Protein AF-A0A2V9BXL3-F1 (afdb_monomer_lite)

Structure (mmCIF, N/CA/C/O backbone):
data_AF-A0A2V9BXL3-F1
#
_entry.id   AF-A0A2V9BXL3-F1
#
loop_
_atom_site.group_PDB
_atom_site.id
_atom_site.type_symbol
_atom_site.label_atom_id
_atom_site.label_alt_id
_atom_site.label_comp_id
_atom_site.label_asym_id
_atom_site.label_entity_id
_atom_site.label_seq_id
_atom_site.pdbx_PDB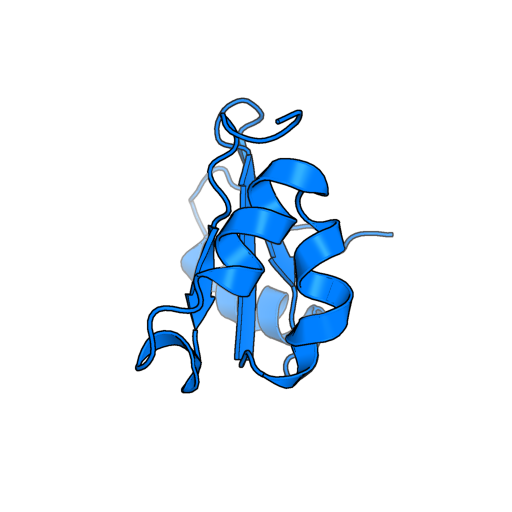_ins_code
_atom_site.Cartn_x
_atom_site.Cartn_y
_atom_site.Cartn_z
_atom_site.occupancy
_atom_site.B_iso_or_equiv
_atom_site.auth_seq_id
_atom_site.auth_comp_id
_atom_site.auth_asym_id
_atom_site.auth_atom_id
_atom_si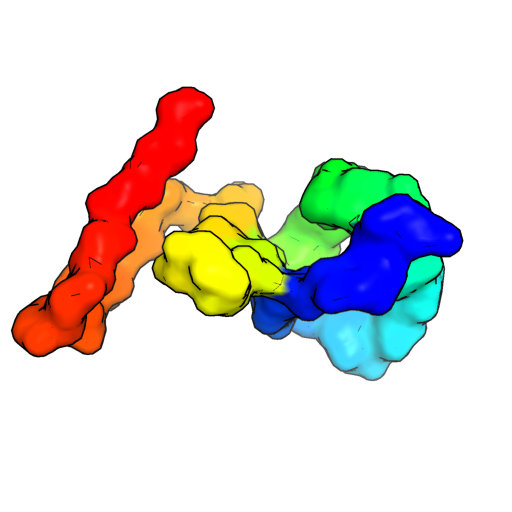te.pdbx_PDB_model_num
ATOM 1 N N . GLU A 1 1 ? 12.005 19.210 -6.023 1.00 58.34 1 GLU A N 1
ATOM 2 C CA . GLU A 1 1 ? 11.198 18.043 -6.437 1.00 58.34 1 GLU A CA 1
ATOM 3 C C . GLU A 1 1 ? 9.865 18.105 -5.713 1.00 58.34 1 GLU A C 1
ATOM 5 O O . GLU A 1 1 ? 9.864 18.332 -4.510 1.00 58.34 1 GLU A O 1
ATOM 10 N N . ARG A 1 2 ? 8.752 18.062 -6.456 1.00 61.41 2 ARG A N 1
ATOM 11 C CA . ARG A 1 2 ? 7.414 18.437 -5.962 1.00 61.41 2 ARG A CA 1
ATOM 12 C C . ARG A 1 2 ? 6.911 17.529 -4.837 1.00 61.41 2 ARG A C 1
ATOM 14 O O . ARG A 1 2 ? 6.157 18.006 -4.002 1.00 61.41 2 ARG A O 1
ATOM 21 N N . PHE A 1 3 ? 7.347 16.273 -4.809 1.00 60.59 3 PHE A N 1
ATOM 22 C CA . PHE A 1 3 ? 6.851 15.277 -3.866 1.00 60.59 3 PHE A CA 1
ATOM 23 C C . PHE A 1 3 ? 7.946 14.716 -2.945 1.00 60.59 3 PHE A C 1
ATOM 25 O O . PHE A 1 3 ? 7.783 13.667 -2.341 1.00 60.59 3 PHE A O 1
ATOM 32 N N . ALA A 1 4 ? 9.082 15.409 -2.822 1.00 55.34 4 ALA A N 1
ATOM 33 C CA . ALA A 1 4 ? 10.225 14.939 -2.033 1.00 55.34 4 ALA A CA 1
ATOM 34 C C . ALA A 1 4 ? 9.953 14.818 -0.517 1.00 55.34 4 ALA A C 1
ATOM 36 O O . ALA A 1 4 ? 10.715 14.157 0.180 1.00 55.34 4 ALA A O 1
ATOM 37 N N . GLY A 1 5 ? 8.899 15.468 -0.008 1.00 54.28 5 GLY A N 1
ATOM 38 C CA . GLY A 1 5 ? 8.454 15.351 1.386 1.00 54.28 5 GLY A CA 1
ATOM 39 C C . GLY A 1 5 ? 7.405 14.261 1.621 1.00 54.28 5 GLY A C 1
ATOM 40 O O . GLY A 1 5 ? 7.077 13.979 2.771 1.00 54.28 5 GLY A O 1
ATOM 41 N N . GLU A 1 6 ? 6.873 13.646 0.562 1.00 58.50 6 GLU A N 1
ATOM 42 C CA . GLU A 1 6 ? 5.891 12.575 0.698 1.00 58.50 6 GLU A CA 1
ATOM 43 C C . GLU A 1 6 ? 6.586 11.253 1.028 1.00 58.50 6 GLU A C 1
ATOM 45 O O . GLU A 1 6 ? 7.611 10.887 0.450 1.00 58.50 6 GLU A O 1
ATOM 50 N N . THR A 1 7 ? 6.010 10.505 1.969 1.00 54.34 7 THR A N 1
ATOM 51 C CA . THR A 1 7 ? 6.505 9.167 2.292 1.00 54.34 7 THR A CA 1
ATOM 52 C C . THR A 1 7 ? 5.840 8.158 1.365 1.00 54.34 7 THR A C 1
ATOM 54 O O . THR A 1 7 ? 4.729 7.685 1.608 1.00 54.34 7 THR A O 1
ATOM 57 N N . PHE A 1 8 ? 6.523 7.803 0.281 1.00 60.16 8 PHE A N 1
ATOM 58 C CA . PHE A 1 8 ? 6.048 6.754 -0.616 1.00 60.16 8 PHE A CA 1
ATOM 59 C C . PHE A 1 8 ? 6.195 5.391 0.055 1.00 60.16 8 PHE A C 1
ATOM 61 O O . PHE A 1 8 ? 7.276 5.005 0.495 1.00 60.16 8 PHE A O 1
ATOM 68 N N . GLY A 1 9 ? 5.062 4.707 0.197 1.00 61.75 9 GLY A N 1
ATOM 69 C CA . GLY A 1 9 ? 4.877 3.660 1.189 1.00 61.75 9 GLY A CA 1
ATOM 70 C C . GLY A 1 9 ? 5.531 2.313 0.885 1.00 61.75 9 GLY A C 1
ATOM 71 O O . GLY A 1 9 ? 6.370 2.135 0.001 1.00 61.75 9 GLY A O 1
ATOM 72 N N . VAL A 1 10 ? 5.133 1.344 1.709 1.00 60.44 10 VAL A N 1
ATOM 73 C CA . VAL A 1 10 ? 5.679 -0.013 1.758 1.00 60.44 10 VAL A CA 1
ATOM 74 C C . VAL A 1 10 ? 5.487 -0.720 0.416 1.00 60.44 10 VAL A C 1
ATOM 76 O O . VAL A 1 10 ? 4.376 -0.830 -0.104 1.00 60.44 10 VAL A O 1
ATOM 79 N N . ARG A 1 11 ? 6.586 -1.229 -0.136 1.00 68.00 11 ARG A N 1
ATOM 80 C CA . ARG A 1 11 ? 6.611 -2.066 -1.340 1.00 68.00 11 ARG A CA 1
ATOM 81 C C . ARG A 1 11 ? 6.823 -3.518 -0.912 1.00 68.00 11 ARG A C 1
ATOM 83 O O . ARG A 1 11 ? 7.397 -3.760 0.148 1.00 68.00 11 ARG A O 1
ATOM 90 N N . ALA A 1 12 ? 6.393 -4.478 -1.727 1.00 65.25 12 ALA A N 1
ATOM 91 C CA . ALA A 1 12 ? 6.708 -5.898 -1.543 1.00 65.25 12 ALA A CA 1
ATOM 92 C C . ALA A 1 12 ? 6.975 -6.576 -2.894 1.00 65.25 12 ALA A C 1
ATOM 94 O O . ALA A 1 12 ? 6.217 -6.381 -3.846 1.00 65.25 12 ALA A O 1
ATOM 95 N N . GLY A 1 13 ? 8.031 -7.386 -2.977 1.00 66.38 13 GLY A N 1
ATOM 96 C CA . GLY A 1 13 ? 8.407 -8.129 -4.184 1.00 66.38 13 GLY A CA 1
ATOM 97 C C . GLY A 1 13 ? 9.920 -8.224 -4.377 1.00 66.38 13 GLY A C 1
ATOM 98 O O . GLY A 1 13 ? 10.675 -7.532 -3.697 1.00 66.38 13 GLY A O 1
ATOM 99 N N . GLU A 1 14 ? 10.351 -9.062 -5.324 1.00 63.47 14 GLU A N 1
ATOM 100 C CA . GLU A 1 14 ? 11.770 -9.247 -5.672 1.00 63.47 14 GLU A CA 1
ATOM 101 C C . GLU A 1 14 ? 12.552 -7.951 -5.945 1.00 63.47 14 GLU A C 1
ATOM 103 O O . GLU A 1 14 ? 13.698 -7.882 -5.508 1.00 63.47 14 GLU A O 1
ATOM 108 N N . PRO A 1 15 ? 11.989 -6.895 -6.571 1.00 64.44 15 PRO A N 1
ATOM 109 C CA . PRO A 1 15 ? 12.752 -5.677 -6.846 1.00 64.44 15 PRO A CA 1
ATOM 110 C C . PRO A 1 15 ? 13.206 -4.909 -5.603 1.00 64.44 15 PRO A C 1
ATOM 112 O O . PRO A 1 15 ? 13.978 -3.976 -5.743 1.00 64.44 15 PRO A O 1
ATOM 115 N N . LEU A 1 16 ? 12.750 -5.265 -4.396 1.00 63.16 16 LEU A N 1
ATOM 116 C CA . LEU A 1 16 ? 13.298 -4.722 -3.144 1.00 63.16 16 LEU A CA 1
ATOM 117 C C . LEU A 1 16 ? 14.688 -5.258 -2.805 1.00 63.16 16 LEU A C 1
ATOM 119 O O . LEU A 1 16 ? 15.366 -4.695 -1.952 1.00 63.16 16 LEU A O 1
ATOM 123 N N . LEU A 1 17 ? 15.093 -6.364 -3.431 1.00 61.72 17 LEU A N 1
ATOM 124 C CA . LEU A 1 17 ? 16.418 -6.949 -3.247 1.00 61.72 17 LEU A CA 1
ATOM 125 C C . LEU A 1 17 ? 17.504 -6.135 -3.970 1.00 61.72 17 LEU A C 1
ATOM 127 O O . LEU A 1 17 ? 18.686 -6.316 -3.689 1.00 61.72 17 LEU A O 1
ATOM 131 N N . SER A 1 18 ? 17.110 -5.225 -4.867 1.00 62.72 18 SER A N 1
ATOM 132 C CA . SER A 1 18 ? 17.974 -4.232 -5.504 1.00 62.72 18 SER A CA 1
ATOM 133 C C . SER A 1 18 ? 17.494 -2.828 -5.151 1.00 62.72 18 SER A C 1
ATOM 135 O O . SER A 1 18 ? 16.302 -2.550 -5.228 1.00 62.72 18 SER A O 1
ATOM 137 N N . ASP A 1 19 ? 18.401 -1.927 -4.791 1.00 62.28 19 ASP A N 1
ATOM 138 C CA . ASP A 1 19 ? 18.044 -0.552 -4.445 1.00 62.28 19 ASP A CA 1
ATOM 139 C C . ASP A 1 19 ? 17.550 0.192 -5.705 1.00 62.28 19 ASP A C 1
ATOM 141 O O . ASP A 1 19 ? 18.344 0.647 -6.527 1.00 62.28 19 ASP A O 1
ATOM 145 N N . ASP A 1 20 ? 16.229 0.233 -5.927 1.00 70.00 20 ASP A N 1
ATOM 146 C CA . ASP A 1 20 ? 15.602 0.805 -7.131 1.00 70.00 20 ASP A CA 1
ATOM 147 C C . ASP A 1 20 ? 15.637 2.345 -7.091 1.00 70.00 20 ASP A C 1
ATOM 149 O O . ASP A 1 20 ? 14.639 3.030 -6.837 1.00 70.00 20 ASP A O 1
ATOM 153 N N . THR A 1 21 ? 16.838 2.894 -7.289 1.00 74.38 21 THR A N 1
ATOM 154 C CA . THR A 1 21 ? 17.133 4.331 -7.217 1.00 74.38 21 THR A CA 1
ATOM 155 C C . THR A 1 21 ? 16.422 5.119 -8.320 1.00 74.38 21 THR A C 1
ATOM 157 O O . THR A 1 21 ? 16.067 6.281 -8.123 1.00 74.38 21 THR A O 1
ATOM 160 N N . ALA A 1 22 ? 16.182 4.497 -9.480 1.00 77.31 22 ALA A N 1
ATOM 161 C CA . ALA A 1 22 ? 15.449 5.114 -10.582 1.00 77.31 22 ALA A CA 1
ATOM 162 C C . ALA A 1 22 ? 14.000 5.407 -10.174 1.00 77.31 22 ALA A C 1
ATOM 164 O O . ALA A 1 22 ? 13.528 6.532 -10.343 1.00 77.31 22 ALA A O 1
ATOM 165 N N . LEU A 1 23 ? 13.337 4.439 -9.534 1.00 76.38 23 LEU A N 1
ATOM 166 C CA . LEU A 1 23 ? 11.993 4.634 -9.010 1.00 76.38 23 LEU A CA 1
ATOM 167 C C . LEU A 1 23 ? 11.940 5.691 -7.900 1.00 76.38 23 LEU A C 1
ATOM 169 O O . LEU A 1 23 ? 10.995 6.471 -7.864 1.00 76.38 23 LEU A O 1
ATOM 173 N N . GLN A 1 24 ? 12.931 5.754 -7.004 1.00 73.38 24 GLN A N 1
ATOM 174 C CA . GLN A 1 24 ? 12.964 6.790 -5.956 1.00 73.38 24 GLN A CA 1
ATOM 175 C C . GLN A 1 24 ? 13.022 8.207 -6.542 1.00 73.38 24 GLN A C 1
ATOM 177 O O . GLN A 1 24 ? 12.274 9.088 -6.117 1.00 73.38 24 GLN A O 1
ATOM 182 N N . ASN A 1 25 ? 13.856 8.410 -7.564 1.00 78.19 25 ASN A N 1
ATOM 183 C CA . ASN A 1 25 ? 13.948 9.691 -8.264 1.00 78.19 25 ASN A CA 1
ATOM 184 C C . ASN A 1 25 ? 12.641 10.039 -8.990 1.00 78.19 25 ASN A C 1
ATOM 186 O O . ASN A 1 25 ? 12.200 11.191 -8.977 1.00 78.19 25 ASN A O 1
ATOM 190 N N . ASP A 1 26 ? 11.995 9.048 -9.602 1.00 79.69 26 ASP A N 1
ATOM 191 C CA . ASP A 1 26 ? 10.716 9.258 -10.272 1.00 79.69 26 ASP A CA 1
ATOM 192 C C . ASP A 1 26 ? 9.587 9.548 -9.277 1.00 79.69 26 ASP A C 1
ATOM 194 O O . ASP A 1 26 ? 8.771 10.429 -9.545 1.00 79.69 26 ASP A O 1
ATOM 198 N N . LEU A 1 27 ? 9.567 8.900 -8.108 1.00 75.62 27 LEU A N 1
ATOM 199 C CA . LEU A 1 27 ? 8.619 9.183 -7.02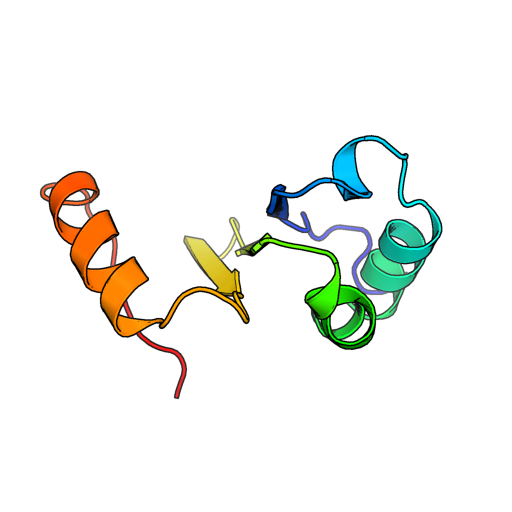5 1.00 75.62 27 LEU A CA 1
ATOM 200 C C . LEU A 1 27 ? 8.765 10.627 -6.525 1.00 75.62 27 LEU A C 1
ATOM 202 O O . LEU A 1 27 ? 7.773 11.346 -6.431 1.00 75.62 27 LEU A O 1
ATOM 206 N N . ALA A 1 28 ? 9.991 11.114 -6.318 1.00 72.62 28 ALA A N 1
ATOM 207 C CA . ALA A 1 28 ? 10.227 12.503 -5.910 1.00 72.62 28 ALA A CA 1
ATOM 208 C C . ALA A 1 28 ? 9.705 13.530 -6.943 1.00 72.62 28 ALA A C 1
ATOM 210 O O . ALA A 1 28 ? 9.279 14.643 -6.595 1.00 72.62 28 ALA A O 1
ATOM 211 N N . ARG A 1 29 ? 9.710 13.164 -8.232 1.00 78.12 29 ARG A N 1
ATOM 212 C CA . ARG A 1 29 ? 9.304 14.033 -9.351 1.00 78.12 29 ARG A CA 1
ATOM 213 C C . ARG A 1 29 ? 7.826 13.941 -9.708 1.00 78.12 29 ARG A C 1
ATOM 215 O O . ARG A 1 29 ? 7.234 14.968 -10.040 1.00 78.12 29 ARG A O 1
ATOM 222 N N . ARG A 1 30 ? 7.251 12.740 -9.679 1.00 75.81 30 ARG A N 1
ATOM 223 C CA . ARG A 1 30 ? 5.918 12.413 -10.213 1.00 75.81 30 ARG A CA 1
ATOM 224 C C . ARG A 1 30 ? 4.944 11.891 -9.158 1.00 75.81 30 ARG A C 1
ATOM 226 O O . ARG A 1 30 ? 3.777 11.695 -9.478 1.00 75.81 30 ARG A O 1
ATOM 233 N N . GLY A 1 31 ? 5.397 11.670 -7.929 1.00 75.00 31 GLY A N 1
ATOM 234 C CA . GLY A 1 31 ? 4.572 11.100 -6.876 1.00 75.00 31 GLY A CA 1
ATOM 235 C C . GLY A 1 31 ? 4.129 9.681 -7.219 1.00 75.00 31 GLY A C 1
ATOM 236 O O . GLY A 1 31 ? 4.839 8.937 -7.895 1.00 75.00 31 GLY A O 1
ATOM 237 N N . VAL A 1 32 ? 2.921 9.313 -6.797 1.00 70.62 32 VAL A N 1
ATOM 238 C CA . VAL A 1 32 ? 2.344 7.969 -6.989 1.00 70.62 32 VAL A CA 1
ATOM 239 C C . VAL A 1 32 ? 2.285 7.506 -8.448 1.00 70.62 32 VAL A C 1
ATOM 241 O O . VAL A 1 32 ? 2.349 6.304 -8.706 1.00 70.62 32 VAL A O 1
ATOM 244 N N . ASP A 1 33 ? 2.244 8.432 -9.409 1.00 76.19 33 ASP A N 1
ATOM 245 C CA . ASP A 1 33 ? 2.244 8.117 -10.842 1.00 76.19 33 ASP A CA 1
ATOM 246 C C . ASP A 1 33 ? 3.544 7.435 -11.296 1.00 76.19 33 ASP A C 1
ATOM 248 O O . ASP A 1 33 ? 3.563 6.751 -12.323 1.00 76.19 33 ASP A O 1
ATOM 252 N N . ALA A 1 34 ? 4.632 7.582 -10.533 1.00 78.94 34 ALA A N 1
ATOM 253 C CA . ALA A 1 34 ? 5.892 6.885 -10.773 1.00 78.94 34 ALA A CA 1
ATOM 254 C C . ALA A 1 34 ? 5.772 5.363 -10.610 1.00 78.94 34 ALA A C 1
ATOM 256 O O . ALA A 1 34 ? 6.541 4.626 -11.223 1.00 78.94 34 ALA A O 1
ATOM 257 N N . TYR A 1 35 ? 4.788 4.872 -9.846 1.00 74.94 35 TYR A N 1
ATOM 258 C CA . TYR A 1 35 ? 4.544 3.435 -9.733 1.00 74.94 35 TYR A CA 1
ATOM 259 C C . TYR A 1 35 ? 3.991 2.833 -11.021 1.00 74.94 35 TYR A C 1
ATOM 261 O O . TYR A 1 35 ? 4.257 1.668 -11.296 1.00 74.94 35 TYR A O 1
ATOM 269 N N . HIS A 1 36 ? 3.256 3.602 -11.826 1.00 74.50 36 HIS A N 1
ATOM 270 C CA . HIS A 1 36 ? 2.544 3.097 -13.001 1.00 74.50 36 HIS A CA 1
ATOM 271 C C . HIS A 1 36 ? 3.430 2.301 -13.988 1.00 74.50 36 HIS A C 1
ATOM 273 O O . HIS A 1 36 ? 3.059 1.175 -14.324 1.00 74.50 36 HIS A O 1
ATOM 279 N N . PRO A 1 37 ? 4.608 2.799 -14.424 1.00 76.25 37 PRO A N 1
ATOM 280 C CA . PRO A 1 37 ? 5.478 2.060 -15.345 1.00 76.25 37 PRO A CA 1
ATOM 281 C C . PRO A 1 37 ? 6.169 0.835 -14.724 1.00 76.25 37 PRO A C 1
ATOM 283 O O . PRO A 1 37 ? 6.515 -0.092 -15.452 1.00 76.25 37 PRO A O 1
ATOM 286 N N . VAL A 1 38 ? 6.372 0.805 -13.403 1.00 75.12 38 VAL A N 1
ATOM 287 C CA . VAL A 1 38 ? 7.111 -0.269 -12.702 1.00 75.12 38 VAL A CA 1
ATOM 288 C C . VAL A 1 38 ? 6.204 -1.233 -11.943 1.00 75.12 38 VAL A C 1
ATOM 290 O O . VAL A 1 38 ? 6.671 -2.189 -11.326 1.00 75.12 38 VAL A O 1
ATOM 293 N N . PHE A 1 39 ? 4.894 -1.005 -11.978 1.00 72.00 39 PHE A N 1
ATOM 294 C CA . PHE A 1 39 ? 3.918 -1.713 -11.160 1.00 72.00 39 PHE A CA 1
ATOM 295 C C . PHE A 1 39 ? 3.917 -3.228 -11.389 1.00 72.00 39 PHE A C 1
ATOM 297 O O . PHE A 1 39 ? 3.665 -4.003 -10.471 1.00 72.00 39 PHE A O 1
ATOM 304 N N . ALA A 1 40 ? 4.248 -3.661 -12.610 1.00 71.62 40 ALA A N 1
ATOM 305 C CA . ALA A 1 40 ? 4.406 -5.069 -12.978 1.00 71.62 40 ALA A CA 1
ATOM 306 C C . ALA A 1 40 ? 5.461 -5.812 -12.142 1.00 71.62 40 ALA A C 1
ATOM 308 O O . ALA A 1 40 ? 5.370 -7.032 -11.984 1.00 71.62 40 ALA A O 1
ATOM 309 N N . ASN A 1 41 ? 6.426 -5.076 -11.591 1.00 74.81 41 ASN A N 1
ATOM 310 C CA . ASN A 1 41 ? 7.571 -5.631 -10.885 1.00 74.81 41 ASN A CA 1
ATOM 311 C C . ASN A 1 41 ? 7.269 -5.878 -9.396 1.00 74.81 41 ASN A C 1
ATOM 313 O O . ASN A 1 41 ? 7.958 -6.664 -8.751 1.00 74.81 41 ASN A O 1
ATOM 317 N N . TYR A 1 42 ? 6.221 -5.261 -8.843 1.00 70.75 42 TYR A N 1
ATOM 318 C CA . TYR A 1 42 ? 5.854 -5.381 -7.430 1.00 70.75 42 TYR A CA 1
ATOM 319 C C . TYR A 1 42 ? 4.598 -6.243 -7.234 1.00 70.75 42 TYR A C 1
ATOM 321 O O . TYR A 1 42 ? 3.707 -6.284 -8.078 1.00 70.75 42 TYR A O 1
ATOM 329 N N . LEU A 1 43 ? 4.505 -6.932 -6.090 1.00 70.50 43 LEU A N 1
ATOM 330 C CA . LEU A 1 43 ? 3.283 -7.642 -5.676 1.00 70.50 43 LEU A CA 1
ATOM 331 C C . LEU A 1 43 ? 2.191 -6.648 -5.259 1.00 70.50 43 LEU A C 1
ATOM 333 O O . LEU A 1 43 ? 1.014 -6.810 -5.599 1.00 70.50 43 LEU A O 1
ATOM 337 N N . PHE A 1 44 ? 2.595 -5.620 -4.515 1.00 73.69 44 PHE A N 1
ATOM 338 C CA . PHE A 1 44 ? 1.787 -4.451 -4.202 1.00 73.69 44 PHE A CA 1
ATOM 339 C C . PHE A 1 44 ? 2.685 -3.242 -3.908 1.00 73.69 44 PHE A C 1
ATOM 341 O O . PHE A 1 44 ? 3.850 -3.388 -3.519 1.00 73.69 44 PHE A O 1
ATOM 348 N N . CYS A 1 45 ? 2.104 -2.055 -4.038 1.00 76.31 45 CYS A N 1
ATOM 349 C CA . CYS A 1 45 ? 2.666 -0.789 -3.586 1.00 76.31 45 CYS A CA 1
ATOM 350 C C . CYS A 1 45 ? 1.662 -0.140 -2.632 1.00 76.31 45 CYS A C 1
ATOM 352 O O . CYS A 1 45 ? 0.482 -0.043 -2.961 1.00 76.31 45 CYS A O 1
ATOM 354 N N . ALA A 1 46 ? 2.104 0.297 -1.460 1.00 78.44 46 ALA A N 1
ATOM 355 C CA . ALA A 1 46 ? 1.302 1.142 -0.588 1.00 78.44 46 ALA A CA 1
ATOM 356 C C . ALA A 1 46 ? 1.719 2.607 -0.766 1.00 78.44 46 ALA A C 1
ATOM 358 O O . ALA A 1 46 ? 2.900 2.913 -0.909 1.00 78.44 46 ALA A O 1
ATOM 359 N N . VAL A 1 47 ? 0.753 3.513 -0.734 1.00 77.62 47 VAL A N 1
ATOM 360 C CA . VAL A 1 47 ? 0.963 4.959 -0.642 1.00 77.62 47 VAL A CA 1
ATOM 361 C C . VAL A 1 47 ? 0.451 5.389 0.722 1.00 77.62 47 VAL A C 1
ATOM 363 O O . VAL A 1 47 ? -0.705 5.116 1.045 1.00 77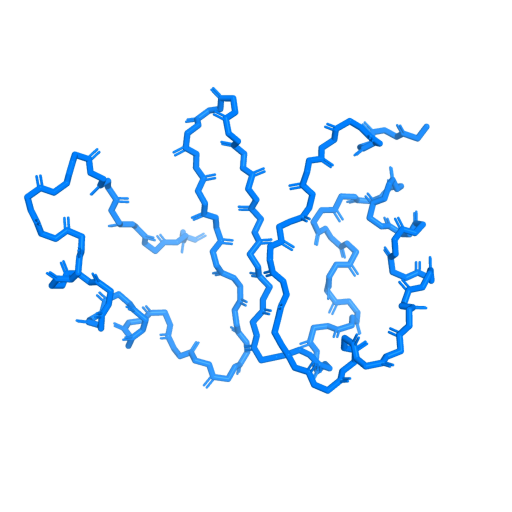.62 47 VAL A O 1
ATOM 366 N N . CYS A 1 48 ? 1.307 6.028 1.515 1.00 74.44 48 CYS A N 1
ATOM 367 C CA . CYS A 1 48 ? 0.971 6.477 2.858 1.00 74.44 48 CYS A CA 1
ATOM 368 C C . CYS A 1 48 ? 0.828 7.999 2.865 1.00 74.44 48 CYS A C 1
ATOM 370 O O . CYS A 1 48 ? 1.808 8.712 2.676 1.00 74.44 48 CYS A O 1
ATOM 372 N N . ASP A 1 49 ? -0.380 8.481 3.122 1.00 75.06 49 ASP A N 1
ATOM 373 C CA . ASP A 1 49 ? -0.664 9.883 3.410 1.00 75.06 49 ASP A CA 1
ATOM 374 C C . ASP A 1 49 ? -1.021 9.982 4.894 1.00 75.06 49 ASP A C 1
ATOM 376 O O . ASP A 1 49 ? -2.184 9.915 5.295 1.00 75.06 49 ASP A O 1
ATOM 380 N N . PHE A 1 50 ? 0.012 10.036 5.735 1.00 69.94 50 PHE A N 1
ATOM 381 C CA . PHE A 1 50 ? -0.169 10.050 7.185 1.00 69.94 50 PHE A CA 1
ATOM 382 C C . PHE A 1 50 ? -0.773 11.359 7.695 1.00 69.94 50 PHE A C 1
ATOM 384 O O . PHE A 1 50 ? -1.429 11.336 8.733 1.00 69.94 50 PHE A O 1
ATOM 391 N N . GLU A 1 51 ? -0.587 12.469 6.977 1.00 72.62 51 GLU A N 1
ATOM 392 C CA . GLU A 1 51 ? -1.155 13.766 7.358 1.00 72.62 51 GLU A CA 1
ATOM 393 C C . GLU A 1 51 ? -2.682 13.734 7.274 1.00 72.62 51 GLU A C 1
ATOM 395 O O . GLU A 1 51 ? -3.360 14.191 8.193 1.00 72.62 51 GLU A O 1
ATOM 400 N N . ASN A 1 52 ? -3.224 13.119 6.219 1.00 76.25 52 ASN A N 1
ATOM 401 C CA . ASN A 1 52 ? -4.667 12.945 6.056 1.00 76.25 52 ASN A CA 1
ATOM 402 C C . ASN A 1 52 ? -5.188 11.600 6.606 1.00 76.25 52 ASN A C 1
ATOM 404 O O . ASN A 1 52 ? -6.395 11.361 6.608 1.00 76.25 52 ASN A O 1
ATOM 408 N N . GLY A 1 53 ? -4.300 10.727 7.093 1.00 77.81 53 GLY A N 1
ATOM 409 C CA . GLY A 1 53 ? -4.641 9.445 7.719 1.00 77.81 53 GLY A CA 1
ATOM 410 C C . GLY A 1 53 ? -5.034 8.330 6.743 1.00 77.81 53 GLY A C 1
ATOM 411 O O . GLY A 1 53 ? -5.758 7.410 7.128 1.00 77.81 53 GLY A O 1
ATOM 412 N N . PHE A 1 54 ? -4.569 8.384 5.492 1.00 80.25 54 PHE A N 1
ATOM 413 C CA . PHE A 1 54 ? -4.897 7.402 4.457 1.00 80.25 54 PHE A CA 1
ATOM 414 C C . PHE A 1 54 ? -3.724 6.481 4.114 1.00 80.25 54 PHE A C 1
ATOM 416 O O . PHE A 1 54 ? -2.569 6.891 4.011 1.00 80.25 54 PHE A O 1
ATOM 423 N N . LEU A 1 55 ? -4.048 5.213 3.850 1.00 82.19 55 LEU A N 1
ATOM 424 C CA . LEU A 1 55 ? -3.143 4.250 3.232 1.00 82.19 55 LEU A CA 1
ATOM 425 C C . LEU A 1 55 ? -3.830 3.647 2.008 1.00 82.19 55 LEU A C 1
ATOM 427 O O . LEU A 1 55 ? -4.843 2.958 2.125 1.00 82.19 55 LEU A O 1
ATOM 431 N N . THR A 1 56 ? -3.271 3.903 0.829 1.00 83.94 56 THR A N 1
ATOM 432 C CA . THR A 1 56 ? -3.782 3.369 -0.436 1.00 83.94 56 THR A CA 1
ATOM 433 C C . THR A 1 56 ? -2.941 2.180 -0.857 1.00 83.94 56 THR A C 1
ATOM 435 O O . THR A 1 56 ? -1.742 2.316 -1.075 1.00 83.94 56 THR A O 1
ATOM 438 N N . LEU A 1 57 ? -3.566 1.012 -1.005 1.00 80.81 57 LEU A N 1
ATOM 439 C CA . LEU A 1 57 ? -2.904 -0.176 -1.532 1.00 80.81 57 LEU A CA 1
ATOM 440 C C . LEU A 1 57 ? -3.188 -0.327 -3.028 1.00 80.81 57 LEU A C 1
ATOM 442 O O . LEU A 1 57 ? -4.338 -0.446 -3.449 1.00 80.81 57 LEU A O 1
ATOM 446 N N . LEU A 1 58 ? -2.126 -0.393 -3.817 1.00 78.50 58 LEU A N 1
ATOM 447 C CA . LEU A 1 58 ? -2.143 -0.652 -5.246 1.00 78.50 58 LEU A CA 1
ATOM 448 C C . LEU A 1 58 ? -1.630 -2.082 -5.479 1.00 78.50 58 LEU A C 1
ATOM 450 O O . LEU A 1 58 ? -0.513 -2.410 -5.086 1.00 78.50 58 LEU A O 1
ATOM 454 N N . SER A 1 59 ? -2.412 -2.944 -6.138 1.00 75.88 59 SER A N 1
ATOM 455 C CA . SER A 1 59 ? -1.921 -4.235 -6.654 1.00 75.88 59 SER A CA 1
ATOM 456 C C . SER A 1 59 ? -2.485 -4.553 -8.046 1.00 75.88 59 SER A C 1
ATOM 458 O O . SER A 1 59 ? -3.633 -4.229 -8.337 1.00 75.88 59 SER A O 1
ATOM 460 N N . ASN A 1 60 ? -1.687 -5.206 -8.898 1.00 75.69 60 ASN A N 1
ATOM 461 C CA . ASN A 1 60 ? -2.117 -5.814 -10.170 1.00 75.69 60 ASN A CA 1
ATOM 462 C C . ASN A 1 60 ? -2.371 -7.327 -10.054 1.00 75.69 60 ASN A C 1
ATOM 464 O O . ASN A 1 60 ? -2.897 -7.937 -10.983 1.00 75.69 60 ASN A O 1
ATOM 468 N N . ARG A 1 61 ? -1.972 -7.944 -8.936 1.00 73.75 61 ARG A N 1
ATOM 469 C CA . ARG A 1 61 ? -2.064 -9.394 -8.702 1.00 73.75 61 ARG A CA 1
ATOM 470 C C . ARG A 1 61 ? -3.172 -9.748 -7.721 1.00 73.75 61 ARG A C 1
ATOM 472 O O . ARG A 1 61 ? -3.684 -10.864 -7.751 1.00 73.75 61 ARG A O 1
ATOM 479 N N . LEU A 1 62 ? -3.541 -8.808 -6.854 1.00 76.56 62 LEU A N 1
ATOM 480 C CA . LEU A 1 62 ? -4.599 -8.969 -5.867 1.00 76.56 62 LEU A CA 1
ATOM 481 C C . LEU A 1 62 ? -5.803 -8.114 -6.244 1.00 76.56 62 LEU A C 1
ATOM 483 O O . LEU A 1 62 ? -5.695 -6.913 -6.476 1.00 76.56 62 LEU A O 1
ATOM 487 N N . TRP A 1 63 ? -6.973 -8.743 -6.251 1.00 83.38 63 TRP A N 1
ATOM 488 C CA . TRP A 1 63 ? -8.235 -8.052 -6.467 1.00 83.38 63 TRP A CA 1
ATOM 489 C C . TRP A 1 63 ? -8.559 -7.216 -5.233 1.00 83.38 63 TRP A C 1
ATOM 491 O O . TRP A 1 63 ? -8.469 -7.720 -4.110 1.00 83.38 63 TRP A O 1
ATOM 501 N N . SER A 1 64 ? -9.000 -5.970 -5.423 1.00 83.44 64 SER A N 1
ATOM 502 C CA . SER A 1 64 ? -9.345 -5.076 -4.308 1.00 83.44 64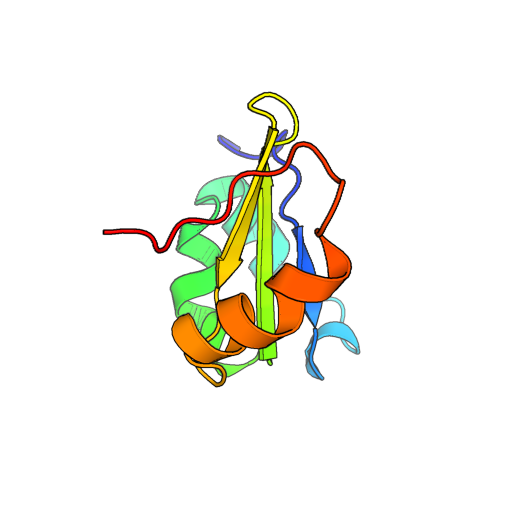 SER A CA 1
ATOM 503 C C . SER A 1 64 ? -10.363 -5.713 -3.355 1.00 83.44 64 SER A C 1
ATOM 505 O O . SER A 1 64 ? -10.246 -5.561 -2.145 1.00 83.44 64 SER A O 1
ATOM 507 N N . SER A 1 65 ? -11.322 -6.487 -3.876 1.00 85.50 65 SER A N 1
ATOM 508 C CA . SER A 1 65 ? -12.302 -7.218 -3.065 1.00 85.50 65 SER A CA 1
ATOM 509 C C . SER A 1 65 ? -11.658 -8.244 -2.130 1.00 85.50 65 SER A C 1
ATOM 511 O O . SER A 1 65 ? -12.050 -8.328 -0.969 1.00 85.50 65 SER A O 1
ATOM 513 N N . GLU A 1 66 ? -10.641 -8.977 -2.592 1.00 86.12 66 GLU A N 1
ATOM 514 C CA . GLU A 1 66 ? -9.961 -9.985 -1.771 1.00 86.12 66 GLU A CA 1
ATOM 515 C C . GLU A 1 66 ? -9.006 -9.385 -0.759 1.00 86.12 66 GLU A C 1
ATOM 517 O O . GLU A 1 66 ? -8.895 -9.906 0.352 1.00 86.12 66 GLU A O 1
ATOM 522 N N . VAL A 1 67 ? -8.377 -8.261 -1.096 1.00 85.00 67 VAL A N 1
ATOM 523 C CA . VAL A 1 67 ? -7.641 -7.463 -0.114 1.00 85.00 67 VAL A CA 1
ATOM 524 C C . VAL A 1 67 ? -8.595 -7.014 0.992 1.00 85.00 67 VAL A C 1
ATOM 526 O O . VAL A 1 67 ? -8.351 -7.305 2.160 1.00 85.00 67 VAL A O 1
ATOM 529 N N . ILE A 1 68 ? -9.722 -6.387 0.635 1.00 88.56 68 ILE A N 1
ATOM 530 C CA . ILE A 1 68 ? -10.715 -5.903 1.604 1.00 88.56 68 ILE A CA 1
ATOM 531 C C . ILE A 1 68 ? -11.230 -7.054 2.473 1.00 88.56 68 ILE A C 1
ATOM 533 O O . ILE A 1 68 ? -11.286 -6.918 3.693 1.00 88.56 68 ILE A O 1
ATOM 537 N N . ARG A 1 69 ? -11.571 -8.201 1.874 1.00 87.94 69 ARG A N 1
ATOM 538 C CA . ARG A 1 69 ? -12.078 -9.374 2.600 1.00 87.94 69 ARG A CA 1
ATOM 539 C C . ARG A 1 69 ? -11.081 -9.903 3.633 1.00 87.94 69 ARG A C 1
ATOM 541 O O . ARG A 1 69 ? -11.500 -10.307 4.712 1.00 87.94 69 ARG A O 1
ATOM 548 N N . ARG A 1 70 ? -9.783 -9.916 3.311 1.00 87.62 70 ARG A N 1
ATOM 549 C CA . ARG A 1 70 ? -8.721 -10.438 4.191 1.00 87.62 70 ARG A CA 1
ATOM 550 C C . ARG A 1 70 ? -8.273 -9.444 5.256 1.00 87.62 70 ARG A C 1
ATOM 552 O O . ARG A 1 70 ? -7.914 -9.863 6.348 1.00 87.62 70 ARG A O 1
ATOM 559 N N . VAL A 1 71 ? -8.286 -8.152 4.941 1.00 87.19 71 VAL A N 1
ATOM 560 C CA . VAL A 1 71 ? -7.835 -7.091 5.851 1.00 87.19 71 VAL A CA 1
ATOM 561 C C . VAL A 1 71 ? -8.923 -6.715 6.856 1.00 87.19 71 VAL A C 1
ATOM 563 O O . VAL A 1 71 ? -8.615 -6.421 8.006 1.00 87.19 71 VAL A O 1
ATOM 566 N N . ARG A 1 72 ? -10.201 -6.777 6.465 1.00 88.69 72 ARG A N 1
ATOM 567 C CA . ARG A 1 72 ? -11.331 -6.368 7.313 1.00 88.69 72 ARG A CA 1
ATOM 568 C C . ARG A 1 72 ? -11.359 -7.030 8.704 1.00 88.69 72 ARG A C 1
ATOM 570 O O . ARG A 1 72 ? -11.554 -6.285 9.652 1.00 88.69 72 ARG A O 1
ATOM 577 N N . PRO A 1 73 ? -11.111 -8.345 8.876 1.00 90.56 73 PRO A N 1
ATOM 578 C CA . PRO A 1 73 ? -11.042 -8.953 10.209 1.00 90.56 73 PRO A CA 1
ATOM 579 C C . PRO A 1 73 ? -9.866 -8.458 11.060 1.00 90.56 73 PRO A C 1
ATOM 581 O O . PRO A 1 73 ? -9.962 -8.434 12.277 1.00 90.56 73 PRO A O 1
ATOM 584 N N . VAL A 1 74 ? -8.749 -8.080 10.433 1.00 90.56 74 VAL A N 1
ATOM 585 C CA . VAL A 1 74 ? -7.548 -7.588 11.134 1.00 90.56 74 VAL A CA 1
ATOM 586 C C . VAL A 1 74 ? -7.737 -6.146 11.599 1.00 90.56 74 VAL A C 1
ATOM 588 O O . VAL A 1 74 ? -7.179 -5.742 12.613 1.00 90.56 74 VAL A O 1
ATOM 591 N N . LEU A 1 75 ? -8.527 -5.374 10.851 1.00 87.88 75 LEU A N 1
ATOM 592 C CA . LEU A 1 75 ? -8.886 -4.001 11.196 1.00 87.88 75 LEU A CA 1
ATOM 593 C C . LEU A 1 75 ? -10.151 -3.911 12.055 1.00 87.88 75 LEU A C 1
ATOM 595 O O . LEU A 1 75 ? -10.582 -2.806 12.376 1.00 87.88 75 LEU A O 1
ATOM 599 N N . ASP A 1 76 ? -10.754 -5.043 12.417 1.00 89.50 76 ASP A N 1
ATOM 600 C CA . ASP A 1 76 ? -11.952 -5.047 13.244 1.00 89.50 76 ASP A CA 1
ATOM 601 C C . ASP A 1 76 ? -11.645 -4.478 14.636 1.00 89.50 76 ASP A C 1
ATOM 603 O O . ASP A 1 76 ? -10.620 -4.782 15.246 1.00 89.50 76 ASP A O 1
ATOM 607 N N . GLY A 1 77 ? -12.509 -3.585 15.117 1.00 85.94 77 GLY A N 1
ATOM 608 C CA . GLY A 1 77 ? -12.281 -2.832 16.354 1.00 85.94 77 GLY A CA 1
ATOM 609 C C . GLY A 1 77 ? -11.249 -1.698 16.257 1.00 85.94 77 GLY A C 1
ATOM 610 O O . GLY A 1 77 ? -11.092 -0.948 17.220 1.00 85.94 77 GLY A O 1
ATOM 611 N N . LEU A 1 78 ? -10.586 -1.514 15.110 1.00 84.00 78 LEU A N 1
ATOM 612 C CA . LEU A 1 78 ? -9.797 -0.317 14.826 1.00 84.00 78 LEU A CA 1
ATOM 613 C C . LEU A 1 78 ? -10.695 0.720 14.138 1.00 84.00 78 LEU A C 1
ATOM 615 O O . LEU A 1 78 ? -11.511 0.382 13.283 1.00 84.00 78 LEU A O 1
ATOM 619 N N . LEU A 1 79 ? -10.552 2.000 14.494 1.00 85.06 79 LEU A N 1
ATOM 620 C CA . LEU A 1 79 ? -11.312 3.111 13.898 1.00 85.06 79 LEU A CA 1
ATOM 621 C C . LEU A 1 79 ? -10.807 3.441 12.478 1.00 85.06 79 LEU A C 1
ATOM 623 O O . LEU A 1 79 ? -10.383 4.560 12.203 1.00 85.06 79 LEU A O 1
ATOM 627 N N . VAL A 1 80 ? -10.813 2.453 11.579 1.00 87.00 80 VAL A N 1
ATOM 628 C CA . VAL A 1 80 ? -10.258 2.541 10.223 1.00 87.00 80 VAL A CA 1
ATOM 629 C C . VAL A 1 80 ? -11.353 2.293 9.187 1.00 87.00 80 VAL A C 1
ATOM 631 O O . VAL A 1 80 ? -12.008 1.251 9.176 1.00 87.00 80 VAL A O 1
ATOM 634 N N . GLY A 1 81 ? -11.534 3.250 8.277 1.00 85.12 81 GLY A N 1
ATOM 635 C CA . GLY A 1 81 ? -12.407 3.096 7.115 1.00 85.12 81 GLY A CA 1
ATOM 636 C C . GLY A 1 81 ? -11.719 2.310 5.998 1.00 85.12 81 GLY A C 1
ATOM 637 O O . GLY A 1 81 ? -10.561 2.562 5.679 1.00 85.12 81 GLY A O 1
ATOM 638 N N . ILE A 1 82 ? -12.439 1.379 5.365 1.00 87.19 82 ILE A N 1
ATOM 639 C CA . ILE A 1 82 ? -11.953 0.644 4.189 1.00 87.19 82 ILE A CA 1
ATOM 640 C C . ILE A 1 82 ? -12.872 0.950 3.010 1.00 87.19 82 ILE A C 1
ATOM 642 O O . ILE A 1 82 ? -14.055 0.601 3.039 1.00 87.19 82 ILE A O 1
ATOM 646 N N . ALA A 1 83 ? -12.320 1.545 1.957 1.00 84.94 83 ALA A N 1
ATOM 647 C CA . ALA A 1 83 ? -13.041 1.863 0.731 1.00 84.94 83 ALA A CA 1
ATOM 648 C C . ALA A 1 83 ? -12.285 1.349 -0.498 1.00 84.94 83 ALA A C 1
ATOM 650 O O . ALA A 1 83 ? -11.059 1.242 -0.498 1.00 84.94 83 ALA A O 1
ATOM 651 N N . ARG A 1 84 ? -13.030 1.030 -1.561 1.00 81.56 84 ARG A N 1
ATOM 652 C CA . ARG A 1 84 ? -12.454 0.832 -2.893 1.00 81.56 84 ARG A CA 1
ATOM 653 C C . ARG A 1 84 ? -12.411 2.204 -3.582 1.00 81.56 84 ARG A C 1
ATOM 655 O O . ARG A 1 84 ? -13.449 2.866 -3.570 1.00 81.56 84 ARG A O 1
ATOM 662 N N . PRO A 1 85 ? -11.281 2.620 -4.178 1.00 69.12 85 PRO A N 1
ATOM 663 C CA . PRO A 1 85 ? -11.252 3.814 -5.020 1.00 69.12 85 PRO A CA 1
ATOM 664 C C . PRO A 1 85 ? -12.272 3.672 -6.160 1.00 69.12 85 PRO A C 1
ATOM 666 O O . PRO A 1 85 ? -12.386 2.577 -6.725 1.00 69.12 85 PRO A O 1
ATOM 669 N N . GLN A 1 86 ? -13.039 4.732 -6.439 1.00 58.00 86 GLN A N 1
ATOM 670 C CA . GLN A 1 86 ? -13.955 4.785 -7.587 1.00 58.00 86 GLN A CA 1
ATOM 671 C C . GLN A 1 86 ? -13.198 4.990 -8.894 1.00 58.00 86 GLN A C 1
ATOM 673 O O . GLN A 1 86 ? -12.193 5.734 -8.875 1.00 58.00 86 GLN A O 1
#

Foldseek 3Di:
DCCLVFDFDDFAADCVVPPPVVLVVCCSVPNPVSCVVVQVRTQWTWGDPVVVDDIDIDGPNDDLVVVCVVCVVVCPVPPDDDDDDD

Sequence (86 aa):
ERFAGETFGVRAGEPLLSDDTALQNDLARRGVDAYHPVFANYLFCAVCDFENGFLTLLSNRLWSSEVIRRVRPVLDGLLVGIARPQ

pLDDT: mean 74.94, std 9.45, range [54.28, 90.56]

Radius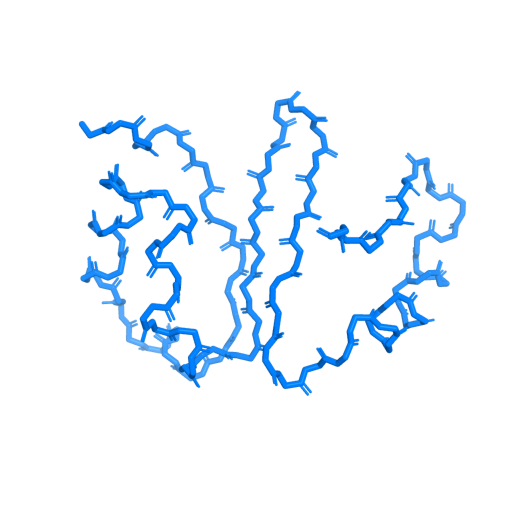 of gyration: 13.84 Å; chains: 1; bounding box: 32×29×32 Å

Secondary structure (DSSP, 8-state):
-TTTTS----EESGGGGS--HHHHHHHHHHGGGGHHHHGGG-SEEEEEETTTTEEEEE-SSS-HHHHHHHHTTTSTTS--------